Protein AF-A0A2N1XAN9-F1 (afdb_monomer_lite)

Foldseek 3Di:
DVVVVVVVVVVVVVVVVVVVVDPPDDDDDDDPDDDDDPDDDDDPPLVVVLVVVLVVLVVCVVVVVDDPVRSVVVNVVSVPPD

Secondary structure (DSSP, 8-state):
-HHHHHHHHHHHHHHHHHHHT---------------------SSTHHHHHHHHHHHHHHHHHTTSS-HHHHHHHHHHHHH--

Structure (mmCIF, N/CA/C/O backbone):
data_AF-A0A2N1XAN9-F1
#
_entry.id   AF-A0A2N1XAN9-F1
#
loop_
_atom_site.group_PDB
_atom_site.id
_atom_site.type_symbol
_atom_site.label_atom_id
_atom_site.label_alt_id
_atom_site.label_comp_id
_atom_site.label_asym_id
_atom_site.label_entity_id
_atom_site.label_seq_id
_atom_site.pdbx_PDB_ins_code
_atom_site.Cartn_x
_atom_site.Cartn_y
_atom_site.Cartn_z
_atom_site.occupancy
_atom_site.B_iso_or_equiv
_atom_site.auth_seq_id
_atom_site.auth_comp_id
_atom_site.auth_asym_id
_atom_site.auth_atom_id
_atom_site.pdbx_PDB_model_num
ATOM 1 N N . MET A 1 1 ? -36.663 -7.516 -5.603 1.00 80.12 1 MET A N 1
ATOM 2 C CA . MET A 1 1 ? -36.200 -7.762 -6.988 1.00 80.12 1 MET A CA 1
ATOM 3 C C . MET A 1 1 ? -35.242 -6.674 -7.476 1.00 80.12 1 MET A C 1
ATOM 5 O O . MET A 1 1 ? -34.087 -6.991 -7.705 1.00 80.12 1 MET A O 1
ATOM 9 N N . LEU A 1 2 ? -35.651 -5.399 -7.551 1.00 81.25 2 LEU A N 1
ATOM 10 C CA . LEU A 1 2 ? -34.813 -4.310 -8.094 1.00 81.25 2 LEU A CA 1
ATOM 11 C C . LEU A 1 2 ? -33.494 -4.061 -7.323 1.00 81.25 2 LEU A C 1
ATOM 13 O O . LEU A 1 2 ? -32.444 -3.905 -7.935 1.00 81.25 2 LEU A O 1
ATOM 17 N N . LEU A 1 3 ? -33.524 -4.101 -5.985 1.00 81.19 3 LEU A N 1
ATOM 18 C CA . LEU A 1 3 ? -32.327 -3.921 -5.142 1.00 81.19 3 LEU A CA 1
ATOM 19 C C . LEU A 1 3 ? -31.312 -5.070 -5.269 1.00 81.19 3 LEU A C 1
ATOM 21 O O . LEU A 1 3 ? -30.109 -4.841 -5.204 1.00 81.19 3 LEU A O 1
ATOM 25 N N . LEU A 1 4 ? -31.793 -6.296 -5.498 1.00 85.19 4 LEU A N 1
ATOM 26 C CA . LEU A 1 4 ? -30.934 -7.462 -5.730 1.00 85.19 4 LEU A CA 1
ATOM 27 C C . LEU A 1 4 ? -30.211 -7.348 -7.077 1.00 85.19 4 LEU A C 1
ATOM 29 O O . LEU A 1 4 ? -29.034 -7.675 -7.170 1.00 85.19 4 LEU A O 1
ATOM 33 N N . ILE A 1 5 ? -30.893 -6.823 -8.099 1.00 87.25 5 ILE A N 1
ATOM 34 C CA . ILE A 1 5 ? -30.310 -6.576 -9.424 1.00 87.25 5 ILE A CA 1
ATOM 35 C C . ILE A 1 5 ? -29.232 -5.483 -9.345 1.00 87.25 5 ILE A C 1
ATOM 37 O O . ILE A 1 5 ? -28.152 -5.657 -9.902 1.00 87.25 5 ILE A O 1
ATOM 41 N N . LEU A 1 6 ? -29.478 -4.397 -8.601 1.00 85.50 6 LEU A N 1
ATOM 42 C CA . LEU A 1 6 ? -28.488 -3.334 -8.369 1.00 85.50 6 LEU A CA 1
ATOM 43 C C . LEU A 1 6 ? -27.242 -3.841 -7.625 1.00 85.50 6 LEU A C 1
ATOM 45 O O . LEU A 1 6 ? -26.124 -3.507 -8.013 1.00 85.50 6 LEU A O 1
ATOM 49 N N . MET A 1 7 ? -27.422 -4.685 -6.604 1.00 86.69 7 MET A N 1
ATOM 50 C CA . MET A 1 7 ? -26.311 -5.315 -5.877 1.00 86.69 7 MET A CA 1
ATOM 51 C C . MET A 1 7 ? -25.479 -6.239 -6.773 1.00 86.69 7 MET A C 1
ATOM 53 O O . MET A 1 7 ? -24.253 -6.162 -6.763 1.00 86.69 7 MET A O 1
ATOM 57 N N . LEU A 1 8 ? -26.125 -7.073 -7.594 1.00 85.31 8 LEU A N 1
ATOM 58 C CA . LEU A 1 8 ? -25.422 -7.960 -8.524 1.00 85.31 8 LEU A CA 1
ATOM 59 C C . LEU A 1 8 ? -24.636 -7.177 -9.588 1.00 85.31 8 LEU A C 1
ATOM 61 O O . LEU A 1 8 ? -23.501 -7.540 -9.888 1.00 85.31 8 LEU A O 1
ATOM 65 N N . LEU A 1 9 ? -25.189 -6.077 -10.111 1.00 85.75 9 LEU A N 1
ATOM 66 C CA . LEU A 1 9 ? -24.486 -5.201 -11.058 1.00 85.75 9 LEU A CA 1
ATOM 67 C C . LEU A 1 9 ? -23.253 -4.537 -10.428 1.00 85.75 9 LEU A C 1
ATOM 69 O O . LEU A 1 9 ? -22.199 -4.490 -11.061 1.00 85.75 9 LEU A O 1
ATOM 73 N N . ALA A 1 10 ? -23.354 -4.074 -9.179 1.00 83.94 10 ALA A N 1
ATOM 74 C CA . ALA A 1 10 ? -22.226 -3.480 -8.463 1.00 83.94 10 ALA A CA 1
ATOM 75 C C . ALA A 1 10 ? -21.095 -4.497 -8.227 1.00 83.94 10 ALA A C 1
ATOM 77 O O . ALA A 1 10 ? -19.928 -4.182 -8.455 1.00 83.94 10 ALA A O 1
ATOM 78 N N . ILE A 1 11 ? -21.434 -5.734 -7.849 1.00 85.69 11 ILE A N 1
ATOM 79 C CA . ILE A 1 11 ? -20.457 -6.815 -7.646 1.00 85.69 11 ILE A CA 1
ATOM 80 C C . ILE A 1 11 ? -19.739 -7.155 -8.959 1.00 85.69 11 ILE A C 1
ATOM 82 O O . ILE A 1 11 ? -18.514 -7.244 -8.978 1.00 85.69 11 ILE A O 1
ATOM 86 N N . VAL A 1 12 ? -20.470 -7.280 -10.073 1.00 83.19 12 VAL A N 1
ATOM 87 C CA . VAL A 1 12 ? -19.873 -7.569 -11.390 1.00 83.19 12 VAL A CA 1
ATOM 88 C C . VAL A 1 12 ? -18.923 -6.452 -11.830 1.00 83.19 12 VAL A C 1
ATOM 90 O O . VAL A 1 12 ? -17.832 -6.749 -12.313 1.00 83.19 12 VAL A O 1
ATOM 93 N N . LEU A 1 13 ? -19.277 -5.180 -11.618 1.00 80.75 13 LEU A N 1
ATOM 94 C CA . LEU A 1 13 ? -18.395 -4.052 -11.938 1.00 80.75 13 LEU A CA 1
ATOM 95 C C . LEU A 1 13 ? -17.100 -4.081 -11.115 1.00 80.75 13 LEU A C 1
ATOM 97 O O . LEU A 1 13 ? -16.019 -3.909 -11.677 1.00 80.75 13 LEU A O 1
ATOM 101 N N . VAL A 1 14 ? -17.187 -4.373 -9.815 1.00 77.44 14 VAL A N 1
ATOM 102 C CA . VAL A 1 14 ? -16.009 -4.524 -8.946 1.00 77.44 14 VAL A CA 1
ATOM 103 C C . VAL A 1 14 ? -15.141 -5.706 -9.399 1.00 77.44 14 VAL A C 1
ATOM 105 O O . VAL A 1 14 ? -13.928 -5.559 -9.536 1.00 77.44 14 VAL A O 1
ATOM 108 N N . CYS A 1 15 ? -15.741 -6.854 -9.729 1.00 71.12 15 CYS A N 1
ATOM 109 C CA . CYS A 1 15 ? -15.012 -8.023 -10.231 1.00 71.12 15 CYS A CA 1
ATOM 110 C C . CYS A 1 15 ? -14.310 -7.759 -11.572 1.00 71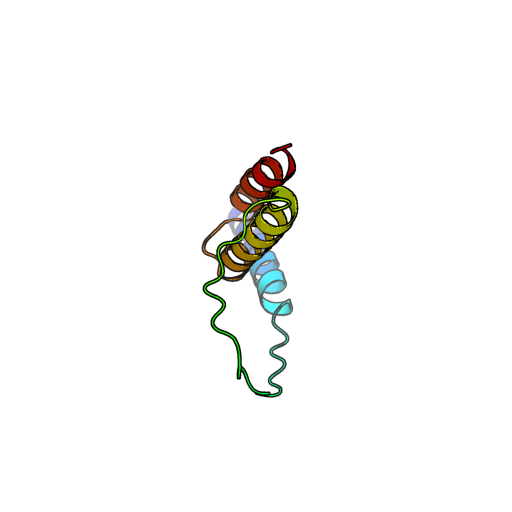.12 15 CYS A C 1
ATOM 112 O O . CYS A 1 15 ? -13.196 -8.244 -11.781 1.00 71.12 15 CYS A O 1
ATOM 114 N N . VAL A 1 16 ? -14.922 -6.987 -12.476 1.00 71.75 16 VAL A N 1
ATOM 115 C CA . VAL A 1 16 ? -14.322 -6.619 -13.770 1.00 71.75 16 VAL A CA 1
ATOM 116 C C . VAL A 1 16 ? -13.146 -5.658 -13.584 1.00 71.75 16 VAL A C 1
ATOM 118 O O . VAL A 1 16 ? -12.106 -5.863 -14.208 1.00 71.75 16 VAL A O 1
ATOM 121 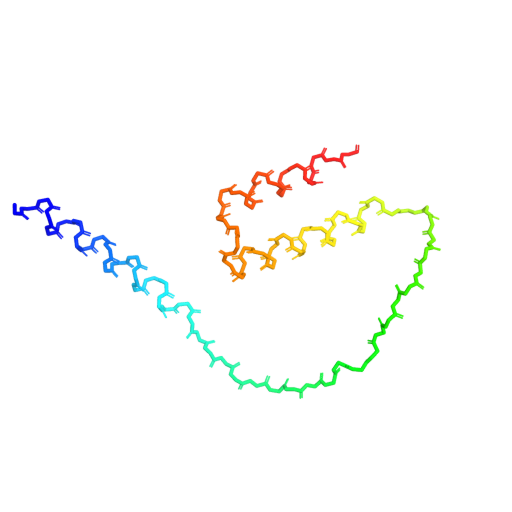N N . VAL A 1 17 ? -13.255 -4.673 -12.685 1.00 65.19 17 VAL A N 1
ATOM 122 C CA . VAL A 1 17 ? -12.144 -3.764 -12.344 1.00 65.19 17 VAL A CA 1
ATOM 123 C C . VAL A 1 17 ? -10.961 -4.533 -11.745 1.00 65.19 17 VAL A C 1
ATOM 125 O O . VAL A 1 17 ? -9.824 -4.313 -12.158 1.00 65.19 17 VAL A O 1
ATOM 128 N N . ILE A 1 18 ? -11.219 -5.492 -10.847 1.00 64.62 18 ILE A N 1
ATOM 129 C CA . ILE A 1 18 ? -10.177 -6.365 -10.277 1.00 64.62 18 ILE A CA 1
ATOM 130 C C . ILE A 1 18 ? -9.560 -7.269 -11.365 1.00 64.62 18 ILE A C 1
ATOM 132 O O . ILE A 1 18 ? -8.344 -7.445 -11.411 1.00 64.62 18 ILE A O 1
ATOM 136 N N . SER A 1 19 ? -10.373 -7.804 -12.285 1.00 60.66 19 SER A N 1
ATOM 137 C CA . SER A 1 19 ? -9.916 -8.725 -13.341 1.00 60.66 19 SER A CA 1
ATOM 138 C C . SER A 1 19 ? -9.080 -8.049 -14.432 1.00 60.66 19 SER A C 1
ATOM 140 O O . SER A 1 19 ? -8.156 -8.660 -14.968 1.00 60.66 19 SER A O 1
ATOM 142 N N . MET A 1 20 ? -9.363 -6.788 -14.772 1.00 56.78 20 MET A N 1
ATOM 143 C CA . MET A 1 20 ? -8.635 -6.075 -15.831 1.00 56.78 20 MET A CA 1
ATOM 144 C C . MET A 1 20 ? -7.250 -5.557 -15.401 1.00 56.78 20 MET A C 1
ATOM 146 O O . MET A 1 20 ? -6.467 -5.154 -16.261 1.00 56.78 20 MET A O 1
ATOM 150 N N . ALA A 1 21 ? -6.896 -5.622 -14.112 1.00 51.78 21 ALA A N 1
ATOM 151 C CA . ALA A 1 21 ? -5.582 -5.204 -13.613 1.00 51.78 21 ALA A CA 1
ATOM 152 C C . ALA A 1 21 ? -4.482 -6.284 -13.730 1.00 51.78 21 ALA A C 1
ATOM 154 O O . ALA A 1 21 ? -3.308 -5.995 -13.511 1.00 51.78 21 ALA A O 1
ATOM 155 N N . SER A 1 22 ? -4.816 -7.518 -14.127 1.00 48.94 22 SER A N 1
ATOM 156 C CA . SER A 1 22 ? -3.830 -8.590 -14.327 1.00 48.94 22 SER A CA 1
ATOM 157 C C . SER A 1 22 ? -3.423 -8.744 -15.792 1.00 48.94 22 SER A C 1
ATOM 159 O O . SER A 1 22 ? -3.789 -9.703 -16.472 1.00 48.94 22 SER A O 1
ATOM 161 N N . LYS A 1 23 ? -2.551 -7.851 -16.272 1.00 45.16 23 LYS A N 1
ATOM 162 C CA . LYS A 1 23 ? -1.614 -8.243 -17.334 1.00 45.16 23 LYS A CA 1
ATOM 163 C C . LYS A 1 23 ? -0.440 -8.972 -16.693 1.00 45.16 23 LYS A C 1
ATOM 165 O O . LYS A 1 23 ? 0.559 -8.381 -16.299 1.00 45.16 23 LYS A O 1
ATOM 170 N N . LYS A 1 24 ? -0.588 -10.293 -16.621 1.00 50.53 24 LYS A N 1
ATOM 171 C CA . LYS A 1 24 ? 0.475 -11.267 -16.373 1.00 50.53 24 LYS A CA 1
ATOM 172 C C . LYS A 1 24 ? 1.519 -11.171 -17.493 1.00 50.53 24 LYS A C 1
ATOM 174 O O . LYS A 1 24 ? 1.413 -11.878 -18.491 1.00 50.53 24 LYS A O 1
ATOM 179 N N . SER A 1 25 ? 2.515 -10.297 -17.347 1.00 41.41 25 SER A N 1
ATOM 180 C CA . SER A 1 25 ? 3.713 -10.343 -18.188 1.00 41.41 25 SER A CA 1
ATOM 181 C C . SER A 1 25 ? 4.754 -11.218 -17.512 1.00 41.41 25 SER A C 1
ATOM 183 O O . SER A 1 25 ? 5.468 -10.826 -16.596 1.00 41.41 25 SER A O 1
ATOM 185 N N . LYS A 1 26 ? 4.769 -12.455 -17.980 1.00 63.56 26 LYS A N 1
ATOM 186 C CA . LYS A 1 26 ? 5.818 -13.444 -17.806 1.00 63.56 26 LYS A CA 1
ATOM 187 C C . LYS A 1 26 ? 7.074 -12.916 -18.517 1.00 63.56 26 LYS A C 1
ATOM 189 O O . LYS A 1 26 ? 7.087 -12.983 -19.741 1.00 63.56 26 LYS A O 1
ATOM 194 N N . LEU A 1 27 ? 8.095 -12.405 -17.819 1.00 47.03 27 LEU A N 1
ATOM 195 C CA . LEU A 1 27 ? 9.441 -12.340 -18.406 1.00 47.03 27 LEU A CA 1
ATOM 196 C C . LEU A 1 27 ? 10.574 -12.144 -17.386 1.00 47.03 27 LEU A C 1
ATOM 198 O O . LEU A 1 27 ? 10.598 -11.168 -16.643 1.00 47.03 27 LEU A O 1
ATOM 202 N N . THR A 1 28 ? 11.516 -13.086 -17.480 1.00 50.22 28 THR A N 1
ATOM 203 C CA . THR A 1 28 ? 12.932 -13.072 -17.077 1.00 50.22 28 THR A CA 1
ATOM 204 C C . THR A 1 28 ? 13.261 -13.007 -15.592 1.00 50.22 28 THR A C 1
ATOM 206 O O . THR A 1 28 ? 13.435 -11.942 -15.010 1.00 50.22 28 THR A O 1
ATOM 209 N N . ASP A 1 29 ? 13.484 -14.206 -15.051 1.00 52.38 29 ASP A N 1
ATOM 210 C CA . ASP A 1 29 ? 14.612 -14.484 -14.168 1.00 52.38 29 ASP A CA 1
ATOM 211 C C . ASP A 1 29 ? 15.869 -13.758 -14.677 1.00 52.38 29 ASP A C 1
ATOM 213 O O . ASP A 1 29 ? 16.358 -14.026 -15.777 1.00 52.38 29 ASP A O 1
ATOM 217 N N . MET A 1 30 ? 16.383 -12.826 -13.882 1.00 57.47 30 MET A N 1
ATOM 218 C CA . MET A 1 30 ? 17.775 -12.398 -13.944 1.00 57.47 30 MET A CA 1
ATOM 219 C C . MET A 1 30 ? 18.246 -12.239 -12.498 1.00 57.47 30 MET A C 1
ATOM 221 O O . MET A 1 30 ? 17.946 -11.252 -11.838 1.00 57.47 30 MET A O 1
ATOM 225 N N . GLU A 1 31 ? 18.891 -13.301 -12.017 1.00 54.16 31 GLU A N 1
ATOM 226 C CA . GLU A 1 31 ? 19.884 -13.329 -10.942 1.00 54.16 31 GLU A CA 1
ATOM 227 C C . GLU A 1 31 ? 19.597 -12.471 -9.685 1.00 54.16 31 GLU A C 1
ATOM 229 O O . GLU A 1 31 ? 20.091 -11.354 -9.545 1.00 54.16 31 GLU A O 1
ATOM 234 N N . ILE A 1 32 ? 18.906 -13.036 -8.684 1.00 50.38 32 ILE A N 1
ATOM 235 C CA . ILE A 1 32 ? 19.109 -12.597 -7.289 1.00 50.38 32 ILE A CA 1
ATOM 236 C C . ILE A 1 32 ? 20.381 -13.288 -6.779 1.00 50.38 32 ILE A C 1
ATOM 238 O O . ILE A 1 32 ? 20.338 -14.224 -5.985 1.00 50.38 32 ILE A O 1
ATOM 242 N N . GLU A 1 33 ? 21.532 -12.834 -7.265 1.00 61.69 33 GLU A N 1
ATOM 243 C CA . GLU A 1 33 ? 22.813 -13.024 -6.592 1.00 61.69 33 GLU A CA 1
ATOM 244 C C . GLU A 1 33 ? 23.182 -11.700 -5.914 1.00 61.69 33 GLU A C 1
ATOM 246 O O . GLU A 1 33 ? 23.293 -10.672 -6.576 1.00 61.69 33 GLU A O 1
ATOM 251 N N . ARG A 1 34 ? 23.459 -11.772 -4.600 1.00 54.16 34 ARG A N 1
ATOM 252 C CA . ARG A 1 34 ? 24.053 -10.728 -3.731 1.00 54.16 34 ARG A CA 1
ATOM 253 C C . ARG A 1 34 ? 23.076 -9.612 -3.310 1.00 54.16 34 ARG A C 1
ATOM 255 O O . ARG A 1 34 ? 22.470 -8.952 -4.126 1.00 54.16 34 ARG A O 1
ATOM 262 N N . MET A 1 35 ? 22.870 -9.295 -2.033 1.00 51.50 35 MET A N 1
ATOM 263 C CA . MET A 1 35 ? 23.758 -9.400 -0.881 1.00 51.50 35 MET A CA 1
ATOM 264 C C . MET A 1 35 ? 22.939 -9.455 0.415 1.00 51.50 35 MET A C 1
ATOM 266 O O . MET A 1 35 ? 22.135 -8.581 0.724 1.00 51.50 35 MET A O 1
ATOM 270 N N . LYS A 1 36 ? 23.239 -10.474 1.217 1.00 59.19 36 LYS A N 1
ATOM 271 C CA . LYS A 1 36 ? 23.110 -10.479 2.672 1.00 59.19 36 LYS A CA 1
ATOM 272 C C . LYS A 1 36 ? 23.857 -9.262 3.236 1.00 59.19 36 LYS A C 1
ATOM 274 O O . LYS A 1 36 ? 25.083 -9.254 3.242 1.00 59.19 36 LYS A O 1
ATOM 279 N N . GLY A 1 37 ? 23.126 -8.259 3.707 1.00 41.75 37 GLY A N 1
ATOM 280 C CA . GLY A 1 37 ? 23.673 -7.087 4.389 1.00 41.75 37 GLY A CA 1
ATOM 281 C C . GLY A 1 37 ? 23.290 -7.079 5.862 1.00 41.75 37 GLY A C 1
ATOM 282 O O . GLY A 1 37 ? 22.436 -6.310 6.278 1.00 41.75 37 GLY A O 1
ATOM 283 N N . ALA A 1 38 ? 23.911 -7.947 6.660 1.00 56.34 38 ALA A N 1
ATOM 284 C CA . ALA A 1 38 ? 24.026 -7.692 8.090 1.00 56.34 38 ALA A CA 1
ATOM 285 C C . ALA A 1 38 ? 25.008 -6.520 8.254 1.00 56.34 38 ALA A C 1
ATOM 287 O O . ALA A 1 38 ? 26.198 -6.691 8.007 1.00 56.34 38 ALA A O 1
ATOM 288 N N . GLY A 1 39 ? 24.520 -5.331 8.608 1.00 41.44 39 GLY A N 1
ATOM 289 C CA . GLY A 1 39 ? 25.350 -4.129 8.667 1.00 41.44 39 GLY A CA 1
ATOM 290 C C . GLY A 1 39 ? 24.724 -3.044 9.527 1.00 41.44 39 GLY A C 1
ATOM 291 O O . GLY A 1 39 ? 24.015 -2.179 9.043 1.00 41.44 39 GLY A O 1
ATOM 292 N N . LYS A 1 40 ? 24.995 -3.124 10.827 1.00 63.97 40 LYS A N 1
ATOM 293 C CA . LYS A 1 40 ? 24.730 -2.093 11.828 1.00 63.97 40 LYS A CA 1
ATOM 294 C C . LYS A 1 40 ? 25.709 -0.931 11.617 1.00 63.97 40 LYS A C 1
ATOM 296 O O . LYS A 1 40 ? 26.885 -1.107 11.921 1.00 63.97 40 LYS A O 1
ATOM 301 N N . THR A 1 41 ? 25.245 0.242 11.197 1.00 40.06 41 THR A N 1
ATOM 302 C CA . THR A 1 41 ? 25.973 1.510 11.388 1.00 40.06 41 THR A CA 1
ATOM 303 C C . THR A 1 41 ? 24.978 2.621 11.654 1.00 40.06 41 THR A C 1
ATOM 305 O O . THR A 1 41 ? 24.293 3.064 10.748 1.00 40.06 41 THR A O 1
ATOM 308 N N . ASN A 1 42 ? 24.924 3.032 12.918 1.00 60.03 42 ASN A N 1
ATOM 309 C CA . ASN A 1 42 ? 24.185 4.194 13.376 1.00 60.03 42 ASN A CA 1
ATOM 310 C C . ASN A 1 42 ? 24.713 5.473 12.705 1.00 60.03 42 ASN A C 1
ATOM 312 O O . ASN A 1 42 ? 25.931 5.642 12.611 1.00 60.03 42 ASN A O 1
ATOM 316 N N . ALA A 1 43 ? 23.788 6.402 12.455 1.00 50.25 43 ALA A N 1
ATOM 317 C CA . ALA A 1 43 ? 23.959 7.857 12.351 1.00 50.25 43 ALA A CA 1
AT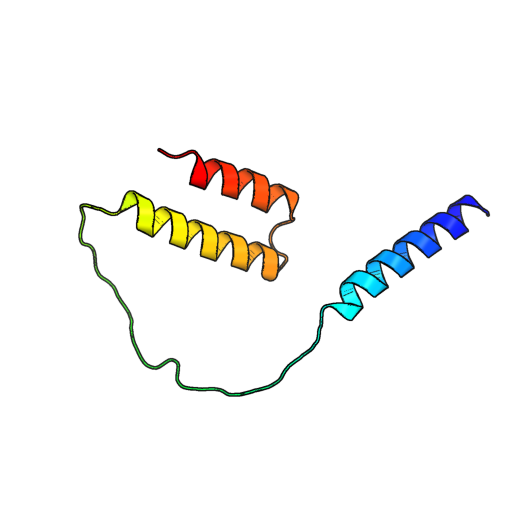OM 318 C C . ALA A 1 43 ? 23.817 8.475 10.947 1.00 50.25 43 ALA A C 1
ATOM 320 O O . ALA A 1 43 ? 24.640 9.283 10.526 1.00 50.25 43 ALA A O 1
ATOM 321 N N . SER A 1 44 ? 22.716 8.163 10.257 1.00 51.69 44 SER A N 1
ATOM 322 C CA . SER A 1 44 ? 21.840 9.134 9.545 1.00 51.69 44 SER A CA 1
ATOM 323 C C . SER A 1 44 ? 20.497 8.479 9.148 1.00 51.69 44 SER A C 1
ATOM 325 O O . SER A 1 44 ? 19.895 8.802 8.129 1.00 51.69 44 SER A O 1
ATOM 327 N N . ASP A 1 45 ? 20.035 7.525 9.968 1.00 55.50 45 ASP A N 1
ATOM 328 C CA . ASP A 1 45 ? 19.210 6.378 9.544 1.00 55.50 45 ASP A CA 1
ATOM 329 C C . ASP A 1 45 ? 17.694 6.579 9.544 1.00 55.50 45 ASP A C 1
ATOM 331 O O . ASP A 1 45 ? 16.968 5.722 9.048 1.00 55.50 45 ASP A O 1
ATOM 335 N N . ASN A 1 46 ? 17.173 7.689 10.073 1.00 59.78 46 ASN A N 1
ATOM 336 C CA . ASN A 1 46 ? 15.720 7.812 10.228 1.00 59.78 46 ASN A CA 1
ATOM 337 C C . ASN A 1 46 ? 14.980 7.839 8.885 1.00 59.78 46 ASN A C 1
ATOM 339 O O . ASN A 1 46 ? 13.887 7.288 8.789 1.00 59.78 46 ASN A O 1
ATOM 343 N N . ASP A 1 47 ? 15.548 8.465 7.853 1.00 65.00 47 ASP A N 1
ATOM 344 C CA . ASP A 1 47 ? 14.847 8.613 6.575 1.00 65.00 47 ASP A CA 1
ATOM 345 C C . ASP A 1 47 ? 14.909 7.320 5.744 1.00 65.00 47 ASP A C 1
ATOM 347 O O . ASP A 1 47 ? 13.895 6.878 5.205 1.00 65.00 47 ASP A O 1
ATOM 351 N N . SER A 1 48 ? 16.062 6.639 5.724 1.00 70.88 48 SER A N 1
ATOM 352 C CA . SER A 1 48 ? 16.214 5.355 5.021 1.00 70.88 48 SER A CA 1
ATOM 353 C C . SER A 1 48 ? 15.284 4.282 5.600 1.00 70.88 48 SER A C 1
ATOM 355 O O . SER A 1 48 ? 14.533 3.647 4.856 1.00 70.88 48 SER A O 1
ATOM 357 N N . ASP A 1 49 ? 15.229 4.156 6.929 1.00 80.50 49 ASP A N 1
ATOM 358 C CA . ASP A 1 49 ? 14.345 3.200 7.607 1.00 80.50 49 ASP A CA 1
ATOM 359 C C . ASP A 1 49 ? 12.855 3.491 7.348 1.00 80.50 49 ASP A C 1
ATOM 361 O O . ASP A 1 49 ? 12.032 2.571 7.242 1.00 80.50 49 ASP A O 1
ATOM 365 N N . ARG A 1 50 ? 12.479 4.771 7.203 1.00 83.31 50 ARG A N 1
ATOM 366 C CA . ARG A 1 50 ? 11.104 5.181 6.875 1.00 83.31 50 ARG A CA 1
ATOM 367 C C . ARG A 1 50 ? 10.695 4.689 5.492 1.00 83.31 50 ARG A C 1
ATOM 369 O O . ARG A 1 50 ? 9.635 4.071 5.361 1.00 83.31 50 ARG A O 1
ATOM 376 N N . TYR A 1 51 ? 11.519 4.918 4.472 1.00 84.88 51 TYR A N 1
ATOM 377 C CA . TYR A 1 51 ? 11.207 4.476 3.110 1.00 84.88 51 TYR A CA 1
ATOM 378 C C . TYR A 1 51 ? 11.226 2.951 2.975 1.00 84.88 51 TYR A C 1
ATOM 380 O O . TYR A 1 51 ? 10.357 2.394 2.301 1.00 84.88 51 TYR A O 1
ATOM 388 N N . GLU A 1 52 ? 12.123 2.258 3.679 1.00 86.69 52 GLU A N 1
ATOM 389 C CA . GLU A 1 52 ? 12.093 0.794 3.745 1.00 86.69 52 GLU A CA 1
ATOM 390 C C . GLU A 1 52 ? 10.798 0.262 4.369 1.00 86.69 52 GLU A C 1
ATOM 392 O O . GLU A 1 52 ? 10.207 -0.708 3.883 1.00 86.69 52 GLU A O 1
ATOM 397 N N . THR A 1 53 ? 10.325 0.904 5.439 1.00 89.06 53 THR A N 1
ATOM 398 C CA . THR A 1 53 ? 9.074 0.526 6.104 1.00 89.06 53 THR A CA 1
ATOM 399 C C . THR A 1 53 ? 7.875 0.754 5.183 1.00 89.06 53 THR A C 1
ATOM 401 O O . THR A 1 53 ? 7.011 -0.115 5.075 1.00 89.06 53 THR A O 1
ATOM 404 N N . LEU A 1 54 ? 7.850 1.868 4.444 1.00 90.44 54 LEU A N 1
ATOM 405 C CA . LEU A 1 54 ? 6.820 2.143 3.438 1.00 90.44 54 LEU A CA 1
ATOM 406 C C . LEU A 1 54 ? 6.821 1.116 2.297 1.00 90.44 54 LE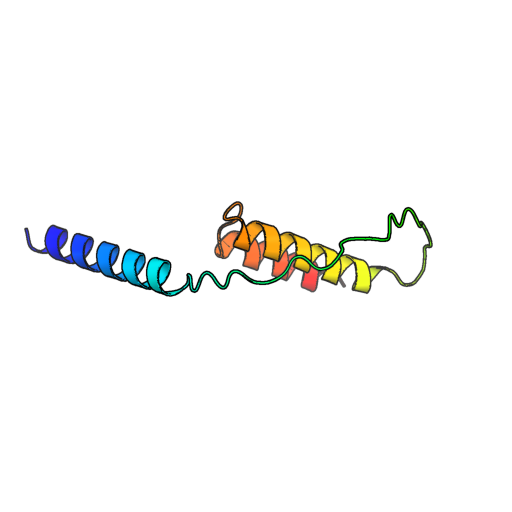U A C 1
ATOM 408 O O . LEU A 1 54 ? 5.748 0.709 1.847 1.00 90.44 54 LEU A O 1
ATOM 412 N N . ALA A 1 55 ? 7.997 0.664 1.853 1.00 90.88 55 ALA A N 1
ATOM 413 C CA . ALA A 1 55 ? 8.116 -0.369 0.827 1.00 90.88 55 ALA A CA 1
ATOM 414 C C . ALA A 1 55 ? 7.548 -1.716 1.306 1.00 90.88 55 ALA A C 1
ATOM 416 O O . ALA A 1 55 ? 6.788 -2.363 0.583 1.00 90.88 55 ALA A O 1
ATOM 417 N N . LYS A 1 56 ? 7.842 -2.108 2.553 1.00 89.75 56 LYS A N 1
ATOM 418 C CA . LYS A 1 56 ? 7.263 -3.309 3.184 1.00 89.75 56 LYS A CA 1
ATOM 419 C C . LYS A 1 56 ? 5.746 -3.190 3.321 1.00 89.75 56 LYS A C 1
ATOM 421 O O . LYS A 1 56 ? 5.029 -4.131 2.998 1.00 89.75 56 LYS A O 1
ATOM 426 N N . LEU A 1 57 ? 5.255 -2.025 3.737 1.00 90.69 57 LEU A N 1
ATOM 427 C CA . LEU A 1 57 ? 3.826 -1.767 3.889 1.00 90.69 57 LEU A CA 1
ATOM 428 C C . LEU A 1 57 ? 3.087 -1.847 2.545 1.00 90.69 57 LEU A C 1
ATOM 430 O O . LEU A 1 57 ? 2.007 -2.426 2.463 1.00 90.69 57 LEU A O 1
ATOM 434 N N . LYS A 1 58 ? 3.697 -1.321 1.475 1.00 88.25 58 LYS A N 1
ATOM 435 C CA . LYS A 1 58 ? 3.153 -1.427 0.118 1.00 88.25 58 LYS A CA 1
ATOM 436 C C . LYS A 1 58 ? 3.102 -2.881 -0.345 1.00 88.25 58 LYS A C 1
ATOM 438 O O . LYS A 1 58 ? 2.102 -3.294 -0.917 1.00 88.25 58 LYS A O 1
ATOM 443 N N . LYS A 1 59 ? 4.142 -3.660 -0.050 1.00 88.81 59 LYS A N 1
ATOM 444 C CA . LYS A 1 59 ? 4.159 -5.087 -0.366 1.00 88.81 59 LYS A CA 1
ATOM 445 C C . LYS A 1 59 ? 3.023 -5.841 0.334 1.00 88.81 59 LYS A C 1
ATOM 447 O O . LYS A 1 59 ? 2.358 -6.635 -0.304 1.00 88.81 59 LYS A O 1
ATOM 452 N N . LEU A 1 60 ? 2.751 -5.548 1.605 1.00 87.50 60 LEU A N 1
ATOM 453 C CA . LEU A 1 60 ? 1.650 -6.173 2.351 1.00 87.50 60 LEU A CA 1
ATOM 454 C C . LEU A 1 60 ? 0.260 -5.824 1.789 1.00 87.50 60 LEU A C 1
ATOM 456 O O . LEU A 1 60 ? -0.647 -6.651 1.853 1.00 87.50 60 LEU A O 1
ATOM 460 N N . LEU A 1 61 ? 0.097 -4.621 1.234 1.00 86.56 61 LEU A N 1
ATOM 461 C CA . LEU A 1 61 ? -1.106 -4.232 0.496 1.00 86.56 61 LEU A CA 1
ATOM 462 C C . LEU A 1 61 ? -1.212 -4.993 -0.835 1.00 86.56 61 LEU A C 1
ATOM 464 O O . LEU A 1 61 ? -2.273 -5.520 -1.154 1.00 86.56 61 LEU A O 1
ATOM 468 N N . ASP A 1 62 ? -0.112 -5.078 -1.588 1.00 86.44 62 ASP A N 1
ATOM 469 C CA . ASP A 1 62 ? -0.058 -5.804 -2.864 1.00 86.44 62 ASP A CA 1
ATOM 470 C C . ASP A 1 62 ? -0.276 -7.325 -2.662 1.00 86.44 62 ASP A C 1
ATOM 472 O O . ASP A 1 62 ? -0.905 -7.976 -3.494 1.00 86.44 62 ASP A O 1
ATOM 476 N N . ASP A 1 63 ? 0.169 -7.872 -1.524 1.00 88.81 63 ASP A N 1
ATOM 477 C CA . ASP A 1 63 ? -0.057 -9.259 -1.089 1.00 88.81 63 ASP A CA 1
ATOM 478 C C . ASP A 1 63 ? -1.490 -9.485 -0.546 1.00 88.81 63 ASP A C 1
ATOM 480 O O . ASP A 1 63 ? -1.869 -10.617 -0.240 1.00 88.81 63 ASP A O 1
ATOM 484 N N . GLY A 1 64 ? -2.299 -8.425 -0.408 1.00 83.56 64 GLY A N 1
ATOM 485 C CA . GLY A 1 64 ? -3.677 -8.486 0.092 1.00 83.56 64 GLY A CA 1
ATOM 486 C C . GLY A 1 64 ? -3.805 -8.775 1.593 1.00 83.56 64 GLY A C 1
ATOM 487 O O . GLY A 1 64 ? -4.890 -9.122 2.056 1.00 83.56 64 GLY A O 1
ATOM 488 N N . VAL A 1 65 ? -2.711 -8.653 2.354 1.00 91.56 65 VAL A N 1
ATOM 489 C CA . VAL A 1 65 ? -2.678 -8.844 3.817 1.00 91.56 65 VAL A CA 1
ATOM 490 C C . VAL A 1 65 ? -3.271 -7.637 4.541 1.00 91.56 65 VAL A C 1
ATOM 492 O O . VAL A 1 65 ? -3.883 -7.789 5.594 1.00 91.56 65 VAL A O 1
ATOM 495 N N . LEU A 1 66 ? -3.087 -6.445 3.971 1.00 82.94 66 LEU A N 1
ATOM 496 C CA . LEU A 1 66 ? -3.670 -5.194 4.449 1.00 82.94 66 LEU A CA 1
ATOM 497 C C . LEU A 1 66 ? -4.739 -4.709 3.475 1.00 82.94 66 LEU A C 1
ATOM 499 O O . LEU A 1 66 ? -4.581 -4.805 2.258 1.00 82.94 66 LEU A O 1
ATOM 503 N N . SER A 1 67 ? -5.795 -4.112 4.013 1.00 88.88 67 SER A N 1
ATOM 504 C CA . SER A 1 67 ? -6.716 -3.302 3.222 1.00 88.88 67 SER A CA 1
ATOM 505 C C . SER A 1 67 ? -6.103 -1.934 2.889 1.00 88.88 67 SER A C 1
ATOM 507 O O . SER A 1 67 ? -5.185 -1.447 3.557 1.00 88.88 67 SER A O 1
ATOM 509 N N . GLN A 1 68 ? -6.641 -1.269 1.862 1.00 83.38 68 GLN A N 1
ATOM 510 C CA . GLN A 1 68 ? -6.209 0.078 1.467 1.00 83.38 68 GLN A CA 1
ATOM 511 C C . GLN A 1 68 ? -6.306 1.088 2.625 1.00 83.38 68 GLN A C 1
ATOM 513 O O . GLN A 1 68 ? -5.474 1.988 2.737 1.00 83.38 68 GLN A O 1
ATOM 518 N N . GLU A 1 69 ? -7.316 0.945 3.484 1.00 84.50 69 GLU A N 1
ATOM 519 C CA . GLU A 1 69 ? -7.565 1.857 4.601 1.00 84.50 69 GLU A CA 1
ATOM 520 C C . GLU A 1 69 ? -6.486 1.722 5.688 1.00 84.50 69 GLU A C 1
ATOM 522 O O . GLU A 1 69 ? -5.931 2.723 6.143 1.00 84.50 69 GLU A O 1
ATOM 527 N N . GLU A 1 70 ? -6.098 0.489 6.025 1.00 84.38 70 GLU A N 1
ATOM 528 C CA . GLU A 1 70 ? -5.023 0.209 6.984 1.00 84.38 70 GLU A CA 1
ATOM 529 C C . GLU A 1 70 ? -3.655 0.659 6.457 1.00 84.38 70 GLU A C 1
ATOM 531 O O . GLU A 1 70 ? -2.864 1.250 7.199 1.00 84.38 70 GLU A O 1
ATOM 536 N N . TYR A 1 71 ? -3.396 0.451 5.160 1.00 92.00 71 TYR A N 1
ATOM 537 C CA . TYR A 1 71 ? -2.183 0.938 4.504 1.00 92.00 71 TYR A CA 1
ATOM 538 C C . TYR A 1 71 ? -2.038 2.459 4.632 1.00 92.00 71 TYR A C 1
ATOM 540 O O . TYR A 1 71 ? -0.976 2.949 5.012 1.00 92.00 71 TYR A O 1
ATOM 548 N N . GLU A 1 72 ? -3.094 3.224 4.349 1.00 91.25 72 GLU A N 1
ATOM 549 C CA . GLU A 1 72 ? -3.041 4.690 4.395 1.00 91.25 72 GLU A CA 1
ATOM 550 C C . GLU A 1 72 ? -2.844 5.232 5.819 1.00 91.25 72 GLU A C 1
ATOM 552 O O . GLU A 1 72 ? -2.106 6.205 6.013 1.00 91.25 72 GLU A O 1
ATOM 557 N N . ILE A 1 73 ? -3.460 4.604 6.825 1.00 93.38 73 ILE A N 1
ATOM 558 C CA . ILE A 1 73 ? -3.284 4.974 8.238 1.00 93.38 73 ILE A CA 1
ATOM 559 C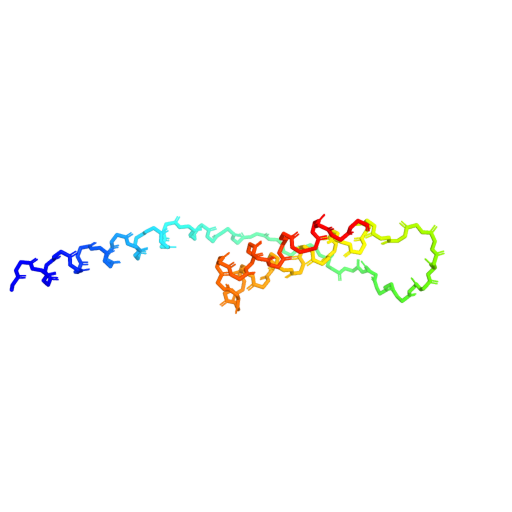 C . ILE A 1 73 ? -1.823 4.790 8.654 1.00 93.38 73 ILE A C 1
ATOM 561 O O . ILE A 1 73 ? -1.207 5.710 9.199 1.00 93.38 73 ILE A O 1
ATOM 565 N N . GLU A 1 74 ? -1.251 3.621 8.374 1.00 90.12 74 GLU A N 1
ATOM 566 C CA . GLU A 1 74 ? 0.103 3.291 8.808 1.00 90.12 74 GLU A CA 1
ATOM 567 C C . GLU A 1 74 ? 1.155 4.064 7.993 1.00 90.12 74 GLU A C 1
ATOM 569 O O . GLU A 1 74 ? 2.112 4.601 8.553 1.00 90.12 74 GLU A O 1
ATOM 574 N N . ARG A 1 75 ? 0.919 4.267 6.689 1.00 90.94 75 ARG A N 1
ATOM 575 C CA . ARG A 1 75 ? 1.733 5.135 5.824 1.00 90.94 75 ARG A CA 1
ATOM 576 C C . ARG A 1 75 ? 1.816 6.558 6.365 1.00 90.94 75 ARG A C 1
ATOM 578 O O . ARG A 1 75 ? 2.909 7.123 6.434 1.00 90.94 75 ARG A O 1
ATOM 585 N N . LYS A 1 76 ? 0.684 7.142 6.771 1.00 91.75 76 LYS A N 1
ATOM 586 C CA . LYS A 1 76 ? 0.656 8.487 7.365 1.00 91.75 76 LYS A CA 1
ATOM 587 C C . LYS A 1 76 ? 1.436 8.550 8.674 1.00 91.75 76 LYS A C 1
ATOM 589 O O . LYS A 1 76 ? 2.173 9.510 8.868 1.00 91.75 76 LYS A O 1
ATOM 594 N N . LYS A 1 77 ? 1.331 7.536 9.540 1.00 89.50 77 LYS A N 1
ATOM 595 C CA . LYS A 1 77 ? 2.115 7.475 10.788 1.00 89.50 77 LYS A CA 1
ATOM 596 C C . LYS A 1 77 ? 3.617 7.436 10.518 1.00 89.50 77 LYS A C 1
ATOM 598 O O . LYS A 1 77 ? 4.363 8.174 11.154 1.00 89.50 77 LYS A O 1
ATOM 603 N N . VAL A 1 78 ? 4.053 6.614 9.562 1.00 87.88 78 VAL A N 1
ATOM 604 C CA . VAL A 1 78 ? 5.473 6.501 9.188 1.00 87.88 78 VAL A CA 1
ATOM 605 C C . VAL A 1 78 ? 5.993 7.826 8.621 1.00 87.88 78 VAL A C 1
ATOM 607 O O . VAL A 1 78 ? 7.086 8.257 8.977 1.00 87.88 78 VAL A O 1
ATOM 610 N N . LEU A 1 79 ? 5.193 8.519 7.803 1.00 87.12 79 LEU A N 1
ATOM 611 C CA . LEU A 1 79 ? 5.541 9.833 7.250 1.00 87.12 79 LEU A CA 1
ATOM 612 C C . LEU A 1 79 ? 5.534 10.963 8.295 1.00 87.12 79 LEU A C 1
ATOM 614 O O . LEU A 1 79 ? 6.307 11.912 8.170 1.00 87.12 79 LEU A O 1
ATOM 618 N N . ALA A 1 80 ? 4.681 10.868 9.316 1.00 87.81 80 ALA A N 1
ATOM 619 C CA . ALA A 1 80 ? 4.548 11.866 10.377 1.00 87.81 80 ALA A CA 1
ATOM 620 C C . ALA A 1 80 ? 5.611 11.744 11.483 1.00 87.81 80 ALA A C 1
ATOM 622 O O . ALA A 1 80 ? 5.728 12.642 12.315 1.00 87.81 80 ALA A O 1
ATOM 623 N N . ARG A 1 81 ? 6.379 10.647 11.516 1.00 78.50 81 ARG A N 1
ATOM 624 C CA . ARG A 1 81 ? 7.433 10.400 12.510 1.00 78.50 81 ARG A CA 1
ATOM 625 C C . ARG A 1 81 ? 8.680 11.242 12.208 1.00 78.50 81 ARG A C 1
ATOM 627 O O . ARG A 1 81 ? 9.646 10.723 11.654 1.00 78.50 81 ARG A O 1
ATOM 634 N N . ASN A 1 82 ? 8.610 12.538 12.510 1.00 56.88 82 ASN A N 1
ATOM 635 C CA . ASN A 1 82 ? 9.688 13.519 12.339 1.00 56.88 82 ASN A CA 1
ATOM 636 C C . ASN A 1 82 ? 10.715 13.453 13.474 1.00 56.88 82 ASN A C 1
ATOM 638 O O . ASN A 1 82 ? 10.278 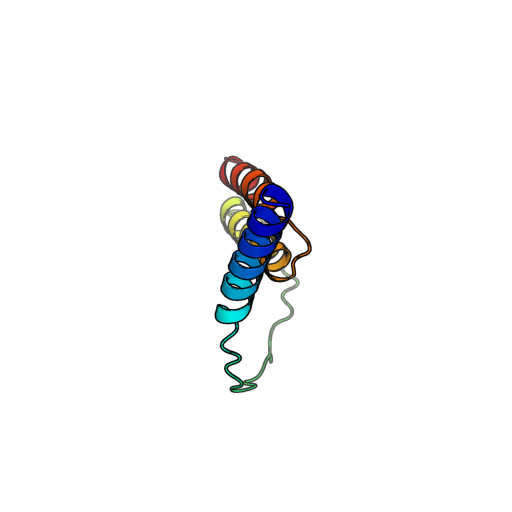13.438 14.646 1.00 56.88 82 ASN A O 1
#

Radius of gyration: 20.05 Å; chains: 1; bounding box: 62×28×32 Å

Sequence (82 aa):
MLLLILMLLAIVLVCVVISMASKKSKLTDMEIERMKGAGKTNASDNDSDRYETLAKLKKLLDDGVLSQEEYEIERKKVLARN

pLDDT: mean 73.23, std 16.49, range [40.06, 93.38]